Protein AF-A0A2E0FIR3-F1 (afdb_monomer_lite)

pLDDT: mean 91.62, std 9.96, range [37.19, 97.62]

Structure (mmCIF, N/CA/C/O backbone):
data_AF-A0A2E0FIR3-F1
#
_entry.id   AF-A0A2E0FIR3-F1
#
loop_
_atom_site.group_PDB
_atom_site.id
_atom_site.type_symbol
_atom_site.label_atom_id
_atom_site.label_alt_id
_atom_site.label_comp_id
_atom_site.label_asym_id
_atom_site.label_entity_id
_atom_site.label_seq_id
_atom_site.pdbx_PDB_ins_code
_atom_site.Cartn_x
_atom_site.Cartn_y
_atom_site.Cartn_z
_atom_site.occupancy
_atom_site.B_iso_or_equiv
_atom_site.auth_seq_id
_atom_site.auth_comp_id
_atom_site.auth_asym_id
_atom_site.auth_atom_id
_atom_site.pdbx_PDB_model_num
ATOM 1 N N . MET A 1 1 ? -2.719 1.761 14.361 1.00 92.12 1 MET A N 1
ATOM 2 C CA . MET A 1 1 ? -3.855 1.052 13.724 1.00 92.12 1 MET A CA 1
ATOM 3 C C . MET A 1 1 ? -4.208 -0.245 14.458 1.00 92.12 1 MET A C 1
ATOM 5 O O . MET A 1 1 ? -3.306 -1.000 14.826 1.00 92.12 1 MET A O 1
ATOM 9 N N . ASN A 1 2 ? -5.499 -0.545 14.634 1.00 95.38 2 ASN A N 1
ATOM 10 C CA . ASN A 1 2 ? -6.012 -1.801 15.189 1.00 95.38 2 ASN A CA 1
ATOM 11 C C . ASN A 1 2 ? -5.823 -3.001 14.236 1.00 95.38 2 ASN A C 1
ATOM 13 O O . ASN A 1 2 ? -5.480 -2.858 13.062 1.00 95.38 2 ASN A O 1
ATOM 17 N N . GLU A 1 3 ? -6.050 -4.218 14.739 1.00 95.56 3 GLU A N 1
ATOM 18 C CA . GLU A 1 3 ? -5.810 -5.462 13.991 1.00 95.56 3 GLU A CA 1
ATOM 19 C C . GLU A 1 3 ? -6.634 -5.576 12.699 1.00 95.56 3 GLU A C 1
ATOM 21 O O . GLU A 1 3 ? -6.114 -5.993 11.661 1.00 95.56 3 GLU A O 1
ATOM 26 N N . THR A 1 4 ? -7.920 -5.229 12.760 1.00 96.06 4 THR A N 1
ATOM 27 C CA . THR A 1 4 ? -8.853 -5.333 11.629 1.00 96.06 4 THR A CA 1
ATOM 28 C C . THR A 1 4 ? -8.426 -4.405 10.502 1.00 96.06 4 THR A C 1
ATOM 30 O O . THR A 1 4 ? -8.274 -4.835 9.356 1.00 96.06 4 THR A O 1
ATOM 33 N N . ASN A 1 5 ? -8.141 -3.157 10.850 1.00 96.06 5 ASN A N 1
ATOM 34 C CA . ASN A 1 5 ? -7.712 -2.133 9.918 1.00 96.06 5 ASN A CA 1
ATOM 35 C C . ASN A 1 5 ? -6.324 -2.439 9.350 1.00 96.06 5 ASN A C 1
ATOM 37 O O . ASN A 1 5 ? -6.119 -2.363 8.139 1.00 96.06 5 ASN A O 1
ATOM 41 N N . ARG A 1 6 ? -5.397 -2.937 10.177 1.00 95.50 6 ARG A N 1
ATOM 42 C CA . ARG A 1 6 ? -4.072 -3.369 9.715 1.00 95.50 6 ARG A CA 1
ATOM 43 C C . ARG A 1 6 ? -4.168 -4.487 8.678 1.00 95.50 6 ARG A C 1
ATOM 45 O O . ARG A 1 6 ? -3.429 -4.470 7.695 1.00 95.50 6 ARG A O 1
ATOM 52 N N . LYS A 1 7 ? -5.076 -5.451 8.870 1.00 96.31 7 LYS A N 1
ATOM 53 C CA . LYS A 1 7 ? -5.350 -6.512 7.885 1.00 96.31 7 LYS A CA 1
ATOM 54 C C . LYS A 1 7 ? -5.972 -5.955 6.605 1.00 96.31 7 LYS A C 1
ATOM 56 O O . LYS A 1 7 ? -5.604 -6.415 5.525 1.00 96.31 7 LYS A O 1
ATOM 61 N N . ALA A 1 8 ? -6.885 -4.989 6.708 1.00 96.31 8 ALA A N 1
ATOM 62 C CA . ALA A 1 8 ? -7.498 -4.340 5.550 1.00 96.31 8 ALA A CA 1
ATOM 63 C C . ALA A 1 8 ? -6.457 -3.579 4.713 1.00 96.31 8 ALA A C 1
ATOM 65 O O . ALA A 1 8 ? -6.331 -3.829 3.514 1.00 96.31 8 ALA A O 1
ATOM 66 N N . VAL A 1 9 ? -5.637 -2.744 5.356 1.00 96.62 9 VAL A N 1
ATOM 67 C CA . VAL A 1 9 ? -4.547 -2.012 4.698 1.00 96.62 9 VAL A CA 1
ATOM 68 C C . VAL A 1 9 ? -3.514 -2.967 4.114 1.00 96.62 9 VAL A C 1
ATOM 70 O O . VAL A 1 9 ? -3.082 -2.781 2.981 1.00 96.62 9 VAL A O 1
ATOM 73 N N . TRP A 1 10 ? -3.144 -4.033 4.829 1.00 96.38 10 TRP A N 1
ATOM 74 C CA . TRP A 1 10 ? -2.217 -5.026 4.289 1.00 96.38 10 TRP A CA 1
ATOM 75 C C . TRP A 1 10 ? -2.756 -5.693 3.019 1.00 96.38 10 TRP A C 1
ATOM 77 O O . TRP A 1 10 ? -2.030 -5.785 2.031 1.00 96.38 10 TRP A O 1
ATOM 87 N N . LYS A 1 11 ? -4.039 -6.080 2.998 1.00 97.31 11 LYS A N 1
ATOM 88 C CA . LYS A 1 11 ? -4.685 -6.587 1.779 1.00 97.31 11 LYS A CA 1
ATOM 89 C C . LYS A 1 11 ? -4.660 -5.551 0.654 1.00 97.31 11 LYS A C 1
ATOM 91 O O . LYS A 1 11 ? -4.331 -5.907 -0.470 1.00 97.31 11 LYS A O 1
ATOM 96 N N . ALA A 1 12 ? -4.936 -4.279 0.946 1.00 97.12 12 ALA A N 1
ATOM 97 C CA . ALA A 1 12 ? -4.868 -3.208 -0.050 1.00 97.12 12 ALA A CA 1
ATOM 98 C C . ALA A 1 12 ? -3.444 -3.015 -0.609 1.00 97.12 12 ALA A C 1
ATOM 100 O O . ALA A 1 12 ? -3.276 -2.846 -1.817 1.00 97.12 12 ALA A O 1
ATOM 101 N N . ILE A 1 13 ? -2.409 -3.112 0.235 1.00 96.88 13 ILE A N 1
ATOM 102 C CA . ILE A 1 13 ? -0.999 -3.090 -0.187 1.00 96.88 13 ILE A CA 1
ATOM 103 C C . ILE A 1 13 ? -0.693 -4.273 -1.109 1.00 96.88 13 ILE A C 1
ATOM 105 O O . ILE A 1 13 ? -0.027 -4.087 -2.128 1.00 96.88 13 ILE A O 1
ATOM 109 N N . GLN A 1 14 ? -1.173 -5.476 -0.774 1.00 97.06 14 GLN A N 1
ATOM 110 C CA . GLN A 1 14 ? -1.003 -6.665 -1.614 1.00 97.06 14 GLN A CA 1
ATOM 111 C C . GLN A 1 14 ? -1.671 -6.475 -2.978 1.00 97.06 14 GLN A C 1
ATOM 113 O O . GLN A 1 14 ? -0.986 -6.569 -3.992 1.00 97.06 14 GLN A O 1
ATOM 118 N N . THR A 1 15 ? -2.950 -6.090 -3.004 1.00 97.12 15 THR A N 1
ATOM 119 C CA . THR A 1 15 ? -3.689 -5.810 -4.245 1.00 97.12 15 THR A CA 1
ATOM 120 C C . THR A 1 15 ? -2.984 -4.753 -5.095 1.00 97.12 15 THR A C 1
ATOM 122 O O . THR A 1 15 ? -2.761 -4.955 -6.284 1.00 97.12 15 THR A O 1
ATOM 125 N N . THR A 1 16 ? -2.566 -3.642 -4.487 1.00 96.81 16 THR A N 1
ATOM 126 C CA . THR A 1 16 ? -1.828 -2.572 -5.181 1.00 96.81 16 THR A CA 1
ATOM 127 C C . THR A 1 16 ? -0.510 -3.092 -5.747 1.00 96.81 16 THR A C 1
ATOM 129 O O . THR A 1 16 ? -0.174 -2.805 -6.893 1.00 96.81 16 THR A O 1
ATOM 132 N N . GLY A 1 17 ? 0.231 -3.877 -4.962 1.00 96.12 17 GLY A N 1
ATOM 133 C CA . GLY A 1 17 ?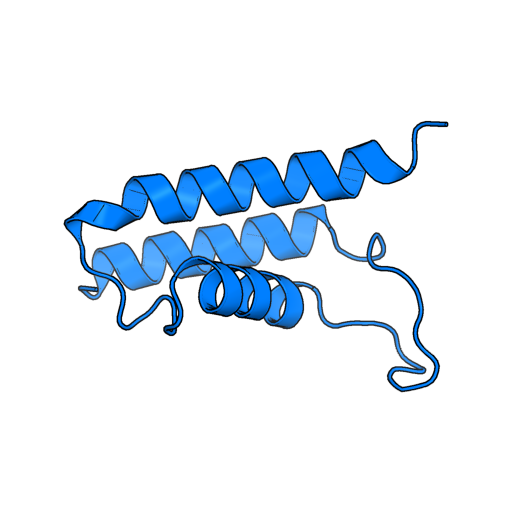 1.489 -4.487 -5.378 1.00 96.12 17 GLY A CA 1
ATOM 134 C C . GLY A 1 17 ? 1.323 -5.450 -6.554 1.00 96.12 17 GLY A C 1
ATOM 135 O O . GLY A 1 17 ? 2.145 -5.432 -7.470 1.00 96.12 17 GLY A O 1
ATOM 136 N N . ASP A 1 18 ? 0.249 -6.239 -6.563 1.00 96.50 18 ASP A N 1
ATOM 137 C CA . ASP A 1 18 ? -0.097 -7.125 -7.677 1.00 96.50 18 ASP A CA 1
ATOM 138 C C . ASP A 1 18 ? -0.431 -6.326 -8.944 1.00 96.50 18 ASP A C 1
ATOM 140 O O . ASP A 1 18 ? 0.081 -6.644 -10.019 1.00 96.50 18 ASP A O 1
ATOM 144 N N . LEU A 1 19 ? -1.199 -5.238 -8.815 1.00 95.06 19 LEU A N 1
ATOM 145 C CA . LEU A 1 19 ? -1.584 -4.361 -9.931 1.00 95.06 19 LEU A CA 1
ATOM 146 C C . LEU A 1 19 ? -0.404 -3.631 -10.587 1.00 95.06 19 LEU A C 1
ATOM 148 O O . LEU A 1 19 ? -0.487 -3.277 -11.761 1.00 95.06 19 LEU A O 1
ATOM 152 N N . ILE A 1 20 ? 0.682 -3.386 -9.849 1.00 93.31 20 ILE A N 1
ATOM 153 C CA . ILE A 1 20 ? 1.881 -2.696 -10.362 1.00 93.31 20 ILE A CA 1
ATOM 154 C C . ILE A 1 20 ? 3.067 -3.644 -10.579 1.00 93.31 20 ILE A C 1
ATOM 156 O O . ILE A 1 20 ? 4.196 -3.206 -10.838 1.00 93.31 20 ILE A O 1
ATOM 160 N N . LYS A 1 21 ? 2.852 -4.956 -10.451 1.00 92.06 21 LYS A N 1
ATOM 161 C CA . LYS A 1 21 ? 3.904 -5.955 -10.623 1.00 92.06 21 LYS A CA 1
ATOM 162 C C . LYS A 1 21 ? 4.473 -5.874 -12.041 1.00 92.06 21 LYS A C 1
ATOM 164 O O . LYS A 1 21 ? 3.746 -5.918 -13.026 1.00 92.06 21 LYS A O 1
ATOM 169 N N . GLY A 1 22 ? 5.793 -5.721 -12.142 1.00 88.88 22 GLY A N 1
ATOM 170 C CA . GLY A 1 22 ? 6.485 -5.542 -13.426 1.00 88.88 22 GLY A CA 1
ATOM 171 C C . GLY A 1 22 ? 6.321 -4.158 -14.069 1.00 88.88 22 GLY A C 1
ATOM 172 O O . GLY A 1 22 ? 6.865 -3.935 -15.143 1.00 88.88 22 GLY A O 1
ATOM 173 N N . LYS A 1 23 ? 5.616 -3.219 -13.423 1.00 89.88 23 LYS A N 1
ATOM 174 C CA . LYS A 1 23 ? 5.437 -1.831 -13.894 1.00 89.88 23 LYS A CA 1
ATOM 175 C C . LYS A 1 23 ? 6.429 -0.849 -13.268 1.00 89.88 23 LYS A C 1
ATOM 177 O O . LYS A 1 23 ? 6.482 0.315 -13.646 1.00 89.88 23 LYS A O 1
ATOM 182 N N . LEU A 1 24 ? 7.208 -1.300 -12.284 1.00 88.56 24 LEU A N 1
ATOM 183 C CA . LEU A 1 24 ? 8.222 -0.472 -11.638 1.00 88.56 24 LEU A CA 1
ATOM 184 C C . LEU A 1 24 ? 9.463 -0.326 -12.529 1.00 88.56 24 LEU A C 1
ATOM 186 O O . LEU A 1 24 ? 9.887 -1.311 -13.135 1.00 88.56 24 LEU A O 1
ATOM 190 N N . PRO A 1 25 ? 10.099 0.859 -12.558 1.00 85.44 25 PRO A N 1
ATOM 191 C CA . PRO A 1 25 ? 11.276 1.080 -13.382 1.00 85.44 25 PRO A CA 1
ATOM 192 C C . PRO A 1 25 ? 12.443 0.186 -12.934 1.00 85.44 25 PRO A C 1
ATOM 194 O O . PRO A 1 25 ? 12.622 -0.046 -11.726 1.00 85.44 25 PRO A O 1
ATOM 197 N N . PRO A 1 26 ? 13.263 -0.293 -13.887 1.00 85.31 26 PRO A N 1
ATOM 198 C CA . PRO A 1 26 ? 14.445 -1.077 -13.575 1.00 85.31 26 PRO A CA 1
ATOM 199 C C . PRO A 1 26 ? 15.444 -0.244 -12.767 1.00 85.31 26 PRO A C 1
ATOM 201 O O . PRO A 1 26 ? 15.468 0.987 -12.810 1.00 85.31 26 PRO A O 1
ATOM 204 N N . SER A 1 27 ? 16.288 -0.919 -11.995 1.00 83.06 27 SER A N 1
ATOM 205 C CA . SER A 1 27 ? 17.329 -0.265 -11.209 1.00 83.06 27 SER A CA 1
ATOM 206 C C . SER A 1 27 ? 18.549 -1.163 -11.137 1.00 83.06 27 SER A C 1
ATOM 208 O O . SER A 1 27 ? 18.419 -2.342 -10.823 1.00 83.06 27 SER A O 1
ATOM 210 N N . SER A 1 28 ? 19.738 -0.600 -11.354 1.00 84.94 28 SER A N 1
ATOM 211 C CA . SER A 1 28 ? 21.015 -1.324 -11.258 1.00 84.94 28 SER A CA 1
ATOM 212 C C . SER A 1 28 ? 21.245 -1.972 -9.887 1.00 84.94 28 SER A C 1
ATOM 214 O O . SER A 1 28 ? 21.907 -2.997 -9.787 1.00 84.94 28 SER A O 1
ATOM 216 N N . ARG A 1 29 ? 20.646 -1.410 -8.830 1.00 85.12 29 ARG A N 1
ATOM 217 C CA . ARG A 1 29 ? 20.673 -1.950 -7.461 1.00 85.12 29 ARG A CA 1
ATOM 218 C C . ARG A 1 29 ? 19.769 -3.170 -7.254 1.00 85.12 29 ARG A C 1
ATOM 220 O O . ARG A 1 29 ? 19.897 -3.849 -6.241 1.00 85.12 29 ARG A O 1
ATOM 227 N N . HIS A 1 30 ? 18.856 -3.439 -8.187 1.00 81.94 30 HIS A N 1
ATOM 228 C CA . HIS A 1 30 ? 17.895 -4.538 -8.121 1.00 81.94 30 HIS A CA 1
ATOM 229 C C . HIS A 1 30 ? 17.889 -5.324 -9.441 1.00 81.94 30 HIS A C 1
ATOM 231 O O . HIS A 1 30 ? 16.946 -5.198 -10.226 1.00 81.94 30 HIS A O 1
ATOM 237 N N . PRO A 1 31 ? 18.925 -6.147 -9.692 1.00 80.50 31 PRO A N 1
ATOM 238 C CA . PRO A 1 31 ? 19.080 -6.879 -10.951 1.00 80.50 31 PRO A CA 1
ATOM 239 C C . PRO A 1 31 ? 17.952 -7.889 -11.223 1.00 80.50 31 PRO A C 1
ATOM 241 O O . PRO A 1 31 ? 17.661 -8.173 -12.377 1.00 80.50 31 PRO A O 1
ATOM 244 N N . ALA A 1 32 ? 17.267 -8.379 -10.183 1.00 82.88 32 ALA A N 1
ATOM 245 C CA . ALA A 1 32 ? 16.105 -9.269 -10.300 1.00 82.88 32 ALA A CA 1
ATOM 246 C C . ALA A 1 32 ? 14.746 -8.529 -10.349 1.00 82.88 32 ALA A C 1
ATOM 248 O O . ALA A 1 32 ? 13.694 -9.161 -10.273 1.00 82.88 32 ALA A O 1
ATOM 249 N N . GLY A 1 33 ? 14.751 -7.194 -10.447 1.00 84.88 33 GLY A N 1
ATOM 250 C CA . GLY A 1 33 ? 13.550 -6.358 -10.397 1.00 84.88 33 GLY A CA 1
ATOM 251 C C . GLY A 1 33 ? 13.192 -5.865 -8.990 1.00 84.88 33 GLY A C 1
ATOM 252 O O . GLY A 1 33 ? 13.732 -6.312 -7.976 1.00 84.88 33 GLY A O 1
ATOM 253 N N . ARG A 1 34 ? 12.288 -4.880 -8.922 1.00 89.88 34 ARG A N 1
ATOM 254 C CA . ARG A 1 34 ? 11.834 -4.278 -7.658 1.00 89.88 34 ARG A CA 1
ATOM 255 C C . ARG A 1 34 ? 10.670 -5.066 -7.065 1.00 89.88 34 ARG A C 1
ATOM 257 O O . ARG A 1 34 ? 9.740 -5.425 -7.779 1.00 89.88 34 ARG A O 1
ATOM 264 N N . ASN A 1 35 ? 10.689 -5.260 -5.746 1.00 92.50 35 ASN A N 1
ATO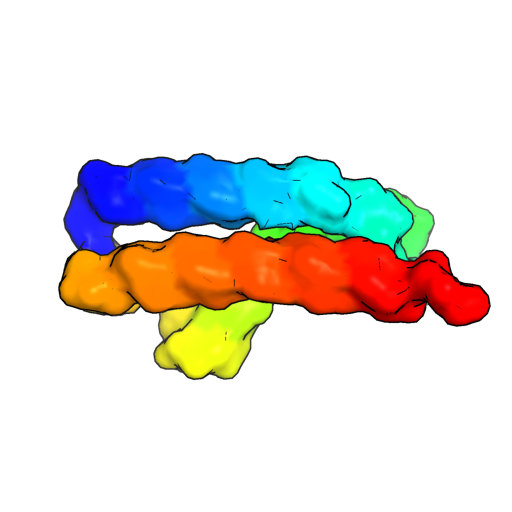M 265 C CA . ASN A 1 35 ? 9.555 -5.821 -5.016 1.00 92.50 35 ASN A CA 1
ATOM 266 C C . ASN A 1 35 ? 8.424 -4.771 -4.935 1.00 92.50 35 ASN A C 1
ATOM 268 O O . ASN A 1 35 ? 8.608 -3.748 -4.264 1.00 92.50 35 ASN A O 1
ATOM 272 N N . PRO A 1 36 ? 7.265 -5.002 -5.582 1.00 94.06 36 PRO A N 1
ATOM 273 C CA . PRO A 1 36 ? 6.195 -4.015 -5.631 1.00 94.06 36 PRO A CA 1
ATOM 274 C C . PRO A 1 36 ? 5.541 -3.782 -4.267 1.00 94.06 36 PRO A C 1
ATOM 276 O O . PRO A 1 36 ? 5.274 -2.637 -3.919 1.00 94.06 36 PRO A O 1
ATOM 279 N N . TYR A 1 37 ? 5.381 -4.811 -3.434 1.00 95.25 37 TYR A N 1
ATOM 280 C CA . TYR A 1 37 ? 4.784 -4.665 -2.101 1.00 95.25 37 TYR A CA 1
ATOM 281 C C . TYR A 1 37 ? 5.650 -3.796 -1.180 1.00 95.25 37 TYR A C 1
ATOM 283 O O . TYR A 1 37 ? 5.148 -2.926 -0.470 1.00 95.25 37 TYR A O 1
ATOM 291 N N . ALA A 1 38 ? 6.972 -3.993 -1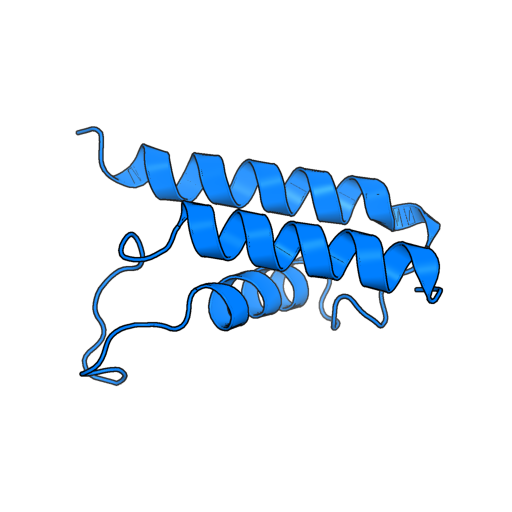.228 1.00 93.88 38 ALA A N 1
ATOM 292 C CA . ALA A 1 38 ? 7.919 -3.183 -0.462 1.00 93.88 38 ALA A CA 1
ATOM 293 C C . ALA A 1 38 ? 7.941 -1.725 -0.945 1.00 93.88 38 ALA A C 1
ATOM 295 O O . ALA A 1 38 ? 8.046 -0.803 -0.133 1.00 93.88 38 ALA A O 1
ATOM 296 N N . HIS A 1 39 ? 7.814 -1.511 -2.258 1.00 93.69 39 HIS A N 1
ATOM 297 C CA . HIS A 1 39 ? 7.708 -0.176 -2.834 1.00 93.69 39 HIS A CA 1
ATOM 298 C C . HIS A 1 39 ? 6.440 0.539 -2.354 1.00 93.69 39 HIS A C 1
ATOM 300 O O . HIS A 1 39 ? 6.534 1.644 -1.829 1.00 93.69 39 HIS A O 1
ATOM 306 N N . VAL A 1 40 ? 5.284 -0.123 -2.435 1.00 95.81 40 VAL A N 1
ATOM 307 C CA . VAL A 1 40 ? 3.996 0.414 -1.976 1.00 95.81 40 VAL A CA 1
ATOM 308 C C . VAL A 1 40 ? 4.035 0.774 -0.488 1.00 95.81 40 VAL A C 1
ATOM 310 O O . VAL A 1 40 ? 3.678 1.890 -0.115 1.00 95.81 40 VAL A O 1
ATOM 313 N N . ALA A 1 41 ? 4.541 -0.119 0.367 1.00 95.25 41 ALA A N 1
ATOM 314 C CA . ALA A 1 41 ? 4.692 0.166 1.796 1.00 95.25 41 ALA A CA 1
ATOM 315 C C . ALA A 1 41 ? 5.633 1.359 2.056 1.00 95.25 41 ALA A C 1
ATOM 317 O O . ALA A 1 41 ? 5.393 2.161 2.960 1.00 95.25 41 ALA A O 1
ATOM 318 N N . SER A 1 42 ? 6.684 1.502 1.242 1.00 95.38 42 SER A N 1
ATOM 319 C CA . SER A 1 42 ? 7.601 2.645 1.315 1.00 95.38 42 SER A CA 1
ATOM 320 C C . SER A 1 42 ? 6.931 3.951 0.877 1.00 95.38 42 SER A C 1
ATOM 322 O O . SER A 1 42 ? 7.201 4.988 1.476 1.00 95.38 42 SER A O 1
ATOM 324 N N . CYS A 1 43 ? 6.027 3.916 -0.108 1.00 95.81 43 CYS A N 1
ATOM 325 C CA . CYS A 1 43 ? 5.217 5.072 -0.504 1.00 95.81 43 CYS A CA 1
ATOM 326 C C . CYS A 1 43 ? 4.285 5.529 0.624 1.00 95.81 43 CYS A C 1
ATOM 328 O O . CYS A 1 43 ? 4.221 6.725 0.896 1.00 95.81 43 CYS A O 1
ATOM 330 N N . VAL A 1 44 ? 3.628 4.594 1.324 1.00 96.56 44 VAL A N 1
ATOM 331 C CA . VAL A 1 44 ? 2.827 4.923 2.519 1.00 96.56 44 VAL A CA 1
ATOM 332 C C . VAL A 1 44 ? 3.718 5.567 3.581 1.00 96.56 44 VAL A C 1
ATOM 334 O O . VAL A 1 44 ? 3.436 6.670 4.040 1.00 96.56 44 VAL A O 1
ATOM 337 N N . LYS A 1 45 ? 4.870 4.959 3.893 1.00 96.25 45 LYS A N 1
ATOM 338 C CA . LYS A 1 45 ? 5.809 5.544 4.859 1.00 96.25 45 LYS A CA 1
ATOM 339 C C . LYS A 1 45 ? 6.291 6.938 4.463 1.00 96.25 45 LYS A C 1
ATOM 341 O O . LYS A 1 45 ? 6.464 7.789 5.326 1.00 96.25 45 LYS A O 1
ATOM 346 N N . SER A 1 46 ? 6.493 7.186 3.174 1.00 96.75 46 SER A N 1
ATOM 347 C CA . SER A 1 46 ? 6.905 8.499 2.683 1.00 96.75 46 SER A CA 1
ATOM 348 C C . SER A 1 46 ? 5.801 9.556 2.775 1.00 96.75 46 SER A C 1
ATOM 350 O O . SER A 1 46 ? 6.138 10.720 2.960 1.00 96.75 46 SER A O 1
ATOM 352 N N . LYS A 1 47 ? 4.519 9.187 2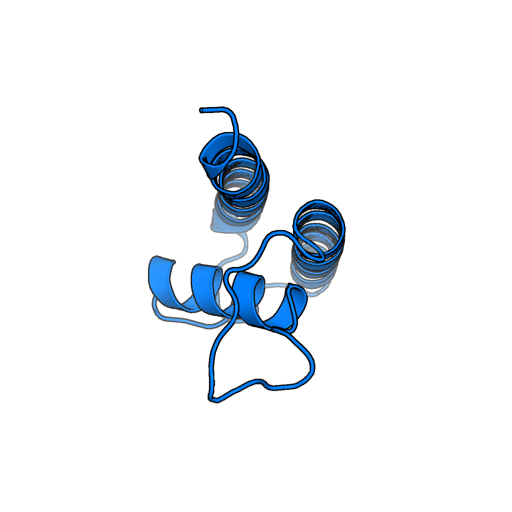.621 1.00 96.25 47 LYS A N 1
ATOM 353 C CA . LYS A 1 47 ? 3.390 10.134 2.698 1.00 96.25 47 LYS A CA 1
ATOM 354 C C . LYS A 1 47 ? 3.006 10.469 4.143 1.00 96.25 47 LYS A C 1
ATOM 356 O O . LYS A 1 47 ? 2.776 11.635 4.428 1.00 96.25 47 LYS A O 1
ATOM 361 N N . TRP A 1 48 ? 2.986 9.483 5.042 1.00 96.19 48 TRP A N 1
ATOM 362 C CA . TRP A 1 48 ? 2.601 9.679 6.452 1.00 96.19 48 TRP A CA 1
ATOM 363 C C . TRP A 1 48 ? 3.785 9.881 7.409 1.00 96.19 48 TRP A C 1
ATOM 365 O O . TRP A 1 48 ? 3.596 10.167 8.585 1.00 96.19 48 TRP A O 1
ATOM 375 N N . GLY A 1 49 ? 5.023 9.683 6.951 1.00 97.12 49 GLY A N 1
ATOM 376 C CA . GLY A 1 49 ? 6.221 9.743 7.799 1.00 97.12 49 GLY A CA 1
ATOM 377 C C . GLY A 1 49 ? 6.411 8.530 8.721 1.00 97.12 49 GLY A C 1
ATOM 378 O O . GLY A 1 49 ? 7.448 8.409 9.373 1.00 97.12 49 GLY A O 1
ATOM 379 N N . MET A 1 50 ? 5.460 7.594 8.746 1.00 96.12 50 MET A N 1
ATOM 380 C CA . MET A 1 50 ? 5.457 6.422 9.625 1.00 96.12 50 MET A CA 1
ATOM 381 C C . MET A 1 50 ? 4.952 5.166 8.912 1.00 96.12 50 MET A C 1
ATOM 383 O O . MET A 1 50 ? 4.412 5.224 7.809 1.00 96.12 50 MET A O 1
ATOM 387 N N . SER A 1 51 ? 5.170 3.994 9.509 1.00 95.44 51 SER A N 1
ATOM 388 C CA . SER A 1 51 ? 4.664 2.747 8.933 1.00 95.44 51 SER A CA 1
ATOM 389 C C . SER A 1 51 ? 3.139 2.731 8.961 1.00 95.44 51 SER A C 1
ATOM 391 O O . SER A 1 51 ? 2.537 3.217 9.909 1.00 95.44 51 SER A O 1
ATOM 393 N N . TYR A 1 52 ? 2.506 2.058 7.999 1.00 93.94 52 TYR A N 1
ATOM 394 C CA . TYR A 1 52 ? 1.045 1.894 7.969 1.00 93.94 52 TYR A CA 1
ATOM 395 C C . TYR A 1 52 ? 0.458 1.270 9.247 1.00 93.94 52 TYR A C 1
ATOM 397 O O . TYR A 1 52 ? -0.727 1.404 9.525 1.00 93.94 52 TYR A O 1
ATOM 405 N N . LYS A 1 53 ? 1.283 0.550 10.016 1.00 93.81 53 LYS A N 1
ATOM 406 C CA . LYS A 1 53 ? 0.896 -0.058 11.295 1.00 93.81 53 LYS A CA 1
ATOM 407 C C . LYS A 1 53 ? 0.718 0.985 12.405 1.00 93.81 53 LYS A C 1
ATOM 409 O O . LYS A 1 53 ? -0.080 0.760 13.315 1.00 93.81 53 LYS A O 1
ATOM 414 N N . ASP A 1 54 ? 1.439 2.096 12.292 1.00 95.88 54 ASP A N 1
ATOM 415 C CA . ASP A 1 54 ? 1.520 3.167 13.285 1.00 95.88 54 ASP A CA 1
ATOM 416 C C . ASP A 1 54 ? 0.515 4.296 12.999 1.00 95.88 54 ASP A C 1
ATOM 418 O O . ASP A 1 54 ? 0.251 5.095 13.883 1.00 95.88 54 ASP A O 1
ATOM 422 N N . ILE A 1 55 ? -0.084 4.319 11.801 1.00 95.88 55 ILE A N 1
ATOM 423 C CA . ILE A 1 55 ? -1.137 5.269 11.405 1.00 95.88 55 ILE A CA 1
ATOM 42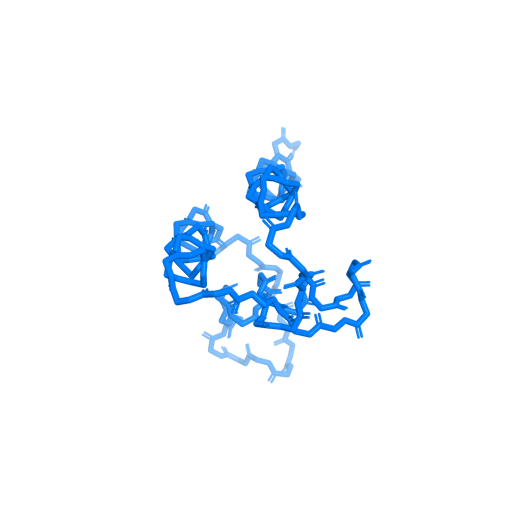4 C C . ILE A 1 55 ? -2.400 5.054 12.255 1.00 95.88 55 ILE A C 1
ATOM 426 O O . ILE A 1 55 ? -2.729 3.911 12.608 1.00 95.88 55 ILE A O 1
ATOM 430 N N . ASP A 1 56 ? -3.117 6.131 12.570 1.00 96.44 56 ASP A N 1
ATOM 431 C CA . ASP A 1 56 ? -4.361 6.068 13.336 1.00 96.44 56 ASP A CA 1
ATOM 432 C C . ASP A 1 56 ? -5.496 5.380 12.565 1.00 96.44 56 ASP A C 1
ATOM 434 O O . ASP A 1 56 ? -5.550 5.349 11.335 1.00 96.44 56 ASP A O 1
ATOM 438 N N . ASP A 1 57 ? -6.425 4.777 13.308 1.00 95.75 57 ASP A N 1
ATOM 439 C CA . ASP A 1 57 ? -7.547 4.032 12.724 1.00 95.75 57 ASP A CA 1
ATOM 440 C C . ASP A 1 57 ? -8.524 4.917 11.934 1.00 95.75 57 ASP A C 1
ATOM 442 O O . ASP A 1 57 ? -9.234 4.420 11.059 1.00 95.75 57 ASP A O 1
ATOM 446 N N . GLU A 1 58 ? -8.537 6.218 12.212 1.00 96.50 58 GLU A N 1
ATOM 447 C CA . GLU A 1 58 ? -9.365 7.211 11.521 1.00 96.50 58 GLU A CA 1
ATOM 448 C C . GLU A 1 58 ? -8.881 7.469 10.084 1.00 96.50 58 GLU A C 1
ATOM 450 O O . GLU A 1 58 ? -9.684 7.748 9.195 1.00 96.50 58 GLU A O 1
ATOM 455 N N . GLU A 1 59 ? -7.585 7.284 9.818 1.00 96.44 59 GLU A N 1
ATOM 456 C CA . GLU A 1 59 ? -6.973 7.534 8.506 1.00 96.44 59 GLU A CA 1
ATOM 457 C C . GLU A 1 59 ? -7.005 6.308 7.574 1.00 96.44 59 GLU A C 1
ATOM 459 O O . GLU A 1 59 ? -6.511 6.352 6.447 1.00 96.44 59 GLU A O 1
ATOM 464 N N . VAL A 1 60 ? -7.596 5.188 8.003 1.00 96.12 60 VAL A N 1
ATOM 465 C CA . VAL A 1 60 ? -7.581 3.914 7.256 1.00 96.12 60 VAL A CA 1
ATOM 466 C C . VAL A 1 60 ? -8.146 4.052 5.849 1.00 96.12 60 VAL A C 1
ATOM 468 O O . VAL A 1 60 ? -7.584 3.490 4.906 1.00 96.12 60 VAL A O 1
ATOM 471 N N . MET A 1 61 ? -9.243 4.796 5.698 1.00 96.56 61 MET A N 1
ATOM 472 C CA . MET A 1 61 ? -9.839 5.032 4.384 1.00 96.56 61 MET A CA 1
ATOM 473 C C . MET A 1 61 ? -8.908 5.860 3.495 1.00 96.56 61 MET A C 1
ATOM 475 O O . MET A 1 61 ? -8.695 5.482 2.347 1.00 96.56 61 MET A O 1
ATOM 479 N N . GLU A 1 62 ? -8.261 6.900 4.035 1.00 97.62 62 GLU A N 1
ATOM 480 C CA . GLU A 1 62 ? -7.300 7.704 3.269 1.00 97.62 62 GLU A CA 1
ATOM 481 C C . GLU A 1 62 ? -6.097 6.863 2.818 1.00 97.62 62 GLU A C 1
ATOM 483 O O . GLU A 1 62 ? -5.636 6.984 1.680 1.00 97.62 62 GLU A O 1
ATOM 488 N N . VAL A 1 63 ? -5.606 5.962 3.675 1.00 97.31 63 VAL A N 1
ATOM 489 C CA . VAL A 1 63 ? -4.531 5.031 3.307 1.00 97.31 63 VAL A CA 1
ATOM 490 C C . VAL A 1 63 ? -4.962 4.140 2.142 1.00 97.31 63 VAL A C 1
ATOM 492 O O . VAL A 1 63 ? -4.202 3.980 1.185 1.00 97.31 63 VAL A O 1
ATOM 495 N N . ILE A 1 64 ? -6.170 3.576 2.184 1.00 96.88 64 ILE A N 1
ATOM 496 C CA . ILE A 1 64 ? -6.690 2.716 1.111 1.00 96.88 64 ILE A CA 1
ATOM 497 C C . ILE A 1 64 ? -6.882 3.507 -0.191 1.00 96.88 64 ILE A C 1
ATOM 499 O O . ILE A 1 64 ? -6.460 3.044 -1.253 1.00 96.88 64 ILE A O 1
ATOM 503 N N . ASP A 1 65 ? -7.444 4.712 -0.124 1.00 97.56 65 ASP A N 1
ATOM 504 C CA . ASP A 1 65 ? -7.654 5.565 -1.297 1.00 97.56 65 ASP A CA 1
ATOM 505 C C . ASP A 1 65 ? -6.332 5.998 -1.932 1.00 97.56 65 ASP A C 1
ATOM 507 O O . ASP A 1 65 ? -6.172 5.955 -3.157 1.00 97.56 65 ASP A O 1
ATOM 511 N N . PHE A 1 66 ? -5.334 6.326 -1.113 1.00 97.56 66 PHE A N 1
ATOM 512 C CA . PHE A 1 66 ? -3.987 6.599 -1.595 1.00 97.56 66 PHE A CA 1
ATOM 513 C C . PHE A 1 66 ? -3.393 5.395 -2.332 1.00 97.56 66 PHE A C 1
ATOM 515 O O . PHE A 1 66 ? -2.857 5.561 -3.429 1.00 97.56 66 PHE A O 1
ATOM 522 N N . LEU A 1 67 ? -3.509 4.188 -1.773 1.00 96.81 67 LEU A N 1
ATOM 523 C CA . LEU A 1 67 ? -3.028 2.956 -2.405 1.00 96.81 67 LEU A CA 1
ATOM 524 C C . LEU A 1 67 ? -3.706 2.706 -3.762 1.00 96.81 67 LEU A C 1
ATOM 526 O O . LEU A 1 67 ? -3.026 2.422 -4.753 1.00 96.81 67 LEU A O 1
ATOM 530 N N . ASN A 1 68 ? -5.022 2.913 -3.837 1.00 95.38 68 ASN A N 1
ATOM 531 C CA . ASN A 1 68 ? -5.769 2.835 -5.091 1.00 95.38 68 ASN A CA 1
ATOM 532 C C . ASN A 1 68 ? -5.244 3.856 -6.113 1.00 95.38 68 ASN A C 1
ATOM 534 O O . ASN A 1 68 ? -4.907 3.482 -7.241 1.00 95.38 68 ASN A O 1
ATOM 538 N N . SER A 1 69 ? -5.083 5.121 -5.709 1.00 95.56 69 SER A N 1
ATOM 539 C CA . SER A 1 69 ? -4.554 6.186 -6.574 1.00 95.56 69 SER A CA 1
ATOM 540 C C . SER A 1 69 ? -3.128 5.900 -7.065 1.00 95.56 69 SER A C 1
ATOM 542 O O . SER A 1 69 ? -2.791 6.195 -8.214 1.00 95.56 69 SER A O 1
ATOM 544 N N . LEU A 1 70 ? -2.302 5.261 -6.229 1.00 94.19 70 LEU A N 1
A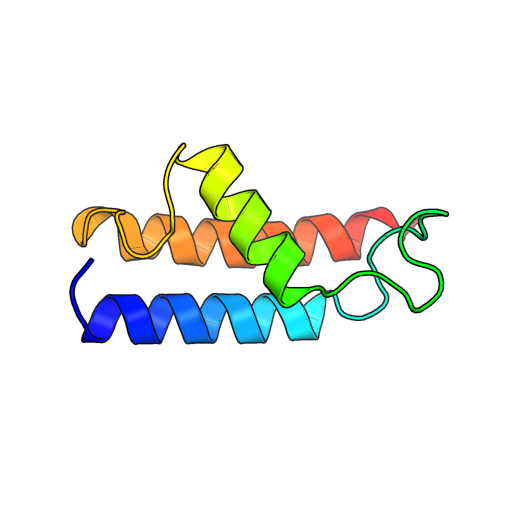TOM 545 C CA . LEU A 1 70 ? -0.933 4.880 -6.559 1.00 94.19 70 LEU A CA 1
ATOM 546 C C . LEU A 1 70 ? -0.910 3.845 -7.688 1.00 94.19 70 LEU A C 1
ATOM 548 O O . LEU A 1 70 ? -0.119 3.983 -8.623 1.00 94.19 70 LEU A O 1
ATOM 552 N N . SER A 1 71 ? -1.797 2.845 -7.636 1.00 93.06 71 SER A N 1
ATOM 553 C CA . SER A 1 71 ? -1.902 1.831 -8.694 1.00 93.06 71 SER A CA 1
ATOM 554 C C . SER A 1 71 ? -2.283 2.445 -10.044 1.00 93.06 71 SER A C 1
ATOM 556 O O . SER A 1 71 ? -1.662 2.134 -11.061 1.00 93.06 71 SER A O 1
ATOM 558 N N . VAL A 1 72 ? -3.246 3.373 -10.050 1.00 92.81 72 VAL A N 1
ATOM 559 C CA . VAL A 1 72 ? -3.691 4.084 -11.255 1.00 92.81 72 VAL A CA 1
ATOM 560 C C . VAL A 1 72 ? -2.570 4.973 -11.785 1.00 92.81 72 VAL A C 1
ATOM 562 O O . VAL A 1 72 ? -2.236 4.911 -12.965 1.00 92.81 72 VAL A O 1
ATOM 565 N N . SER A 1 73 ? -1.923 5.749 -10.909 1.00 91.94 73 SER A N 1
ATOM 566 C CA . SER A 1 73 ? -0.819 6.632 -11.294 1.00 91.94 73 SER A CA 1
ATOM 567 C C . SER A 1 73 ? 0.340 5.862 -11.927 1.00 91.94 73 SER A C 1
ATOM 569 O O . SER A 1 73 ? 0.872 6.304 -12.939 1.00 91.94 73 SER A O 1
ATOM 571 N N . ILE A 1 74 ? 0.749 4.722 -11.362 1.00 89.31 74 ILE A N 1
ATOM 572 C CA . ILE A 1 74 ? 1.869 3.933 -11.899 1.00 89.31 74 ILE A CA 1
ATOM 573 C C . ILE A 1 74 ? 1.499 3.288 -13.236 1.00 89.31 74 ILE A C 1
ATOM 575 O O . ILE A 1 74 ? 2.316 3.287 -14.155 1.00 89.31 74 ILE A O 1
ATOM 579 N N . ASN A 1 75 ? 0.276 2.774 -13.368 1.00 86.44 75 ASN A N 1
ATOM 580 C CA . ASN A 1 75 ? -0.172 2.151 -14.610 1.00 86.44 75 ASN A CA 1
ATOM 581 C C . ASN A 1 75 ? -0.361 3.161 -15.753 1.00 86.44 75 ASN A C 1
ATOM 583 O O . ASN A 1 75 ? -0.070 2.831 -16.901 1.00 86.44 75 ASN A O 1
ATOM 587 N N . ASN A 1 76 ? -0.760 4.398 -15.446 1.00 85.69 76 ASN A N 1
ATOM 588 C CA . ASN A 1 76 ? -0.973 5.442 -16.452 1.00 85.69 76 ASN A CA 1
ATOM 589 C C . ASN A 1 76 ? 0.323 6.109 -16.945 1.00 85.69 76 ASN A C 1
ATOM 591 O O . ASN A 1 76 ? 0.309 6.744 -17.991 1.00 85.69 76 ASN A O 1
ATOM 595 N N . ARG A 1 77 ? 1.456 5.949 -16.245 1.00 74.94 77 ARG A N 1
ATOM 596 C CA . ARG A 1 77 ? 2.759 6.537 -16.637 1.00 74.94 77 ARG A CA 1
ATOM 597 C C . ARG A 1 77 ? 3.393 5.921 -17.896 1.00 74.94 77 ARG A C 1
ATOM 599 O O . ARG A 1 77 ? 4.478 6.342 -18.274 1.00 74.94 77 ARG A O 1
ATOM 606 N N . PHE A 1 78 ? 2.752 4.933 -18.521 1.00 57.31 78 PHE A N 1
ATOM 607 C CA . PHE A 1 78 ? 3.267 4.218 -19.698 1.00 57.31 78 PHE A CA 1
ATOM 608 C C . PHE A 1 78 ? 2.215 4.074 -20.819 1.00 57.31 78 PHE A C 1
ATOM 610 O O . PHE A 1 78 ? 2.218 3.080 -21.541 1.00 57.31 78 PHE A O 1
ATOM 617 N N . GLN A 1 79 ? 1.274 5.021 -20.923 1.00 49.72 79 GLN A N 1
ATOM 618 C CA . GLN A 1 79 ? 0.257 5.094 -21.990 1.00 49.72 79 GLN A CA 1
ATOM 619 C C . GLN A 1 79 ? 0.592 6.141 -23.079 1.00 49.72 79 GLN A C 1
ATOM 621 O O . GLN A 1 79 ? -0.301 6.537 -23.821 1.00 49.72 79 GLN A O 1
ATOM 626 N N . GLU A 1 80 ? 1.851 6.574 -23.190 1.00 37.19 80 GLU A N 1
ATOM 627 C CA . GLU A 1 80 ? 2.334 7.495 -24.238 1.00 37.19 80 GLU A CA 1
ATOM 628 C C . GLU A 1 80 ? 3.305 6.801 -25.197 1.00 37.19 80 GLU A C 1
ATOM 630 O O . GLU A 1 80 ? 4.178 6.045 -24.705 1.00 37.19 80 GLU A O 1
#

Secondary structure (DSSP, 8-state):
--HHHHHHHHHHHHHHHHHTTTTSPPBTTBTT---HHHHHHHHHHHHHSS-TTTS-GGGHHHHHHHHHHHHHHHHHTT--

Sequence (80 aa):
MNETNRKAVWKAIQTTGDLIKGKLPPSSRHPAGRNPYAHVASCVKSKWGMSYKDIDDEEVMEVIDFLNSLSVSINNRFQE

Radius of gyration: 13.08 Å; chains: 1; bounding box: 31×19×39 Å

Foldseek 3Di:
DDPVLVVVLLVLLVVLQVLCPVLDDDDPVCPPDDRSSVVLQVVLCVVVVHGPVPDDPVCSVVSSVVSVVSSVVSVVVPPD